Protein AF-A0A7H8IWJ9-F1 (afdb_monomer)

pLDDT: mean 85.93, std 8.84, range [56.56, 95.31]

Secondary structure (DSSP, 8-state):
-HHHHHHHHHHHHHHHTT-TTSHHHHHHHHHHHHHHHHHHHHHHHHHHHHHHHHHHHHHHH--S-HHHHHHHHHHHHHHHHHHHHHHHHHHHHHHHHHHHHHHHHHT-

Solvent-accessible surface area (backbone atoms only — not comparable to full-atom values): 5653 Å² total; per-residue (Å²): 98,53,87,75,49,35,68,65,47,40,52,48,40,58,55,32,43,73,42,51,93,38,75,65,7,43,41,35,42,49,42,51,52,42,47,53,51,34,55,51,35,48,55,50,29,53,51,34,48,49,52,28,50,50,50,50,49,47,60,74,71,51,91,65,77,72,68,68,50,52,55,54,38,53,51,28,47,52,52,26,51,54,34,47,53,52,33,53,54,39,48,54,53,36,53,53,42,49,50,54,44,53,54,55,62,74,77,108

Radius of gyration: 20.14 Å; Cα contacts (8 Å, |Δi|>4): 73; chains: 1; bounding box: 44×18×58 Å

Mean predicted aligned error: 6.62 Å

Foldseek 3Di:
DCVVLPPVRVVVLVVLCVVCVDPLVVLSVVLVVLVVVLVVLVVVLVVLVVQLVVLVVCLVPDPDDNPVSVVSNVVSVVSNVVSVVVSVVSVVVSVVSVVVSVVVVVVD

Sequence (108 aa):
MRTTLGDDGYIALRRHRQATHTALGTLAQLLCDTARETDRLHTTLRRHATNARDHLNDALTDQGPPHADATAILYSSRATELHAARYAQQMHQLDLVLDAYRTALLAV

Nearest PDB structures (foldseek):
  8q72-assembly1_B  TM=8.462E-01  e=8.666E-01  Escherichia coli
  2efk-assembly1_A-2  TM=8.062E-01  e=1.556E+00  Homo sapiens
  3g67-assembly1_B  TM=5.884E-01  e=1.231E+00  Thermotoga maritima
  3ja6-assembly1_I  TM=5.032E-01  e=3.969E+00  Escherichia coli

Structure (mmCIF, N/CA/C/O backbone):
data_AF-A0A7H8IWJ9-F1
#
_entry.id   AF-A0A7H8IWJ9-F1
#
loop_
_atom_site.group_PDB
_atom_site.id
_atom_site.type_symbol
_atom_site.label_atom_id
_atom_site.label_alt_id
_atom_site.label_comp_id
_atom_site.label_asym_id
_atom_site.label_entity_id
_atom_site.label_seq_id
_atom_site.pdbx_PDB_ins_code
_atom_site.Cartn_x
_atom_site.Cartn_y
_atom_site.Cartn_z
_atom_site.occupancy
_atom_site.B_iso_or_equiv
_atom_site.auth_seq_id
_atom_site.auth_comp_id
_atom_site.auth_asym_id
_atom_site.auth_atom_id
_atom_site.pdbx_PDB_model_num
ATOM 1 N N . MET A 1 1 ? -6.051 5.542 3.982 1.00 78.50 1 MET A N 1
ATOM 2 C CA . MET A 1 1 ? -6.507 5.427 5.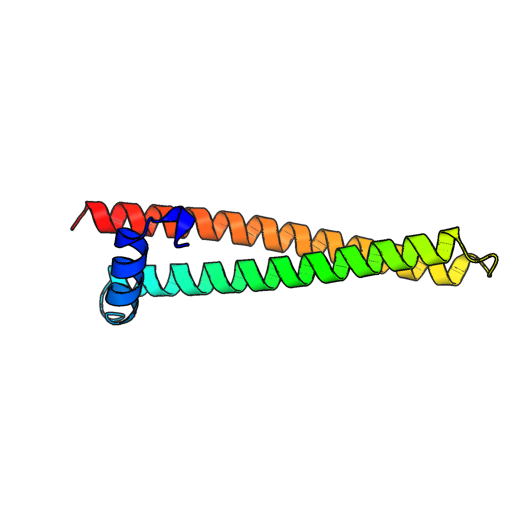388 1.00 78.50 1 MET A CA 1
ATOM 3 C C . MET A 1 1 ? -7.809 6.153 5.661 1.00 78.50 1 MET A C 1
ATOM 5 O O . MET A 1 1 ? -8.773 5.459 5.928 1.00 78.50 1 MET A O 1
ATOM 9 N N . ARG A 1 2 ? -7.899 7.487 5.554 1.00 81.38 2 ARG A N 1
ATOM 10 C CA . ARG A 1 2 ? -9.181 8.203 5.746 1.00 81.38 2 ARG A CA 1
ATOM 11 C C . ARG A 1 2 ? -10.278 7.745 4.772 1.00 81.38 2 ARG A C 1
ATOM 13 O O . ARG A 1 2 ? -11.373 7.421 5.195 1.00 81.38 2 ARG A O 1
ATOM 20 N N . THR A 1 3 ? -9.949 7.610 3.488 1.00 80.81 3 THR A N 1
ATOM 21 C CA . THR A 1 3 ? -10.850 7.047 2.462 1.00 80.81 3 THR A CA 1
ATOM 22 C C . THR A 1 3 ? -11.241 5.596 2.738 1.00 80.81 3 THR A C 1
ATOM 24 O O . THR A 1 3 ? -12.356 5.186 2.450 1.00 80.81 3 THR A O 1
ATOM 27 N N . THR A 1 4 ? -10.321 4.817 3.302 1.00 81.44 4 THR A N 1
ATOM 28 C CA . THR A 1 4 ? -10.484 3.380 3.531 1.00 81.44 4 THR A CA 1
ATOM 29 C C . THR A 1 4 ? -11.283 3.077 4.803 1.00 81.44 4 THR A C 1
ATOM 31 O O . THR A 1 4 ? -12.063 2.136 4.827 1.00 81.44 4 THR A O 1
ATOM 34 N N . LEU A 1 5 ? -11.089 3.845 5.874 1.00 80.56 5 LEU A N 1
ATOM 35 C CA . LEU A 1 5 ? -11.731 3.643 7.180 1.00 80.56 5 LEU A CA 1
ATOM 36 C C . LEU A 1 5 ? -12.948 4.551 7.409 1.00 80.56 5 LEU A C 1
ATOM 38 O O . LEU A 1 5 ? -13.661 4.361 8.389 1.00 80.56 5 LEU A O 1
ATOM 42 N N . GLY A 1 6 ? -13.168 5.542 6.543 1.00 87.44 6 GLY A N 1
ATOM 43 C CA . GLY A 1 6 ? -14.077 6.649 6.825 1.00 87.44 6 GLY A CA 1
ATOM 44 C C . GLY A 1 6 ? -13.511 7.607 7.880 1.00 87.44 6 GLY A C 1
ATOM 45 O O . GLY A 1 6 ? -12.469 7.358 8.495 1.00 87.44 6 GLY A O 1
ATOM 46 N N . ASP A 1 7 ? -14.201 8.726 8.087 1.00 87.19 7 ASP A N 1
ATOM 47 C CA . ASP A 1 7 ? -13.761 9.774 9.016 1.00 87.19 7 ASP A CA 1
ATOM 48 C C . ASP A 1 7 ? -13.769 9.295 10.470 1.00 87.19 7 ASP A C 1
ATOM 50 O O . ASP A 1 7 ? -12.778 9.477 11.182 1.00 87.19 7 ASP A O 1
ATOM 54 N N . ASP A 1 8 ? -14.827 8.597 10.882 1.00 85.94 8 ASP A N 1
ATOM 55 C CA . ASP A 1 8 ? -14.963 8.076 12.244 1.00 85.94 8 ASP A CA 1
ATOM 56 C C . ASP A 1 8 ? -13.928 6.990 12.545 1.00 85.94 8 ASP A C 1
ATOM 58 O O . ASP A 1 8 ? -13.245 7.045 13.571 1.00 85.94 8 ASP A O 1
ATOM 62 N N . GLY A 1 9 ? -13.726 6.051 11.614 1.00 83.94 9 GLY A N 1
ATOM 63 C CA . GLY A 1 9 ? -12.698 5.018 11.737 1.00 83.94 9 GLY A CA 1
ATOM 64 C C . GLY A 1 9 ? -11.284 5.604 11.762 1.00 83.94 9 GLY A C 1
ATOM 65 O O . GLY A 1 9 ? -10.421 5.125 12.496 1.00 83.94 9 GLY A O 1
ATOM 66 N N . TYR A 1 10 ? -11.039 6.692 11.028 1.00 86.38 10 TYR A N 1
ATOM 67 C CA . TYR A 1 10 ? -9.761 7.402 11.068 1.00 86.38 10 TYR A CA 1
ATOM 68 C C . TYR A 1 10 ? -9.534 8.150 12.394 1.00 86.38 10 TYR A C 1
ATOM 70 O O . TYR A 1 10 ? -8.414 8.170 12.915 1.00 86.38 10 TYR A O 1
ATOM 78 N N . ILE A 1 11 ? -10.581 8.741 12.975 1.00 88.81 11 ILE A N 1
ATOM 79 C CA . ILE A 1 11 ? -10.519 9.366 14.304 1.00 88.81 11 ILE A CA 1
ATOM 80 C C . ILE A 1 11 ? -10.275 8.304 15.382 1.00 88.81 11 ILE A C 1
ATOM 82 O O . ILE A 1 11 ? -9.398 8.491 16.231 1.00 88.81 11 ILE A O 1
ATOM 86 N N . ALA A 1 12 ? -10.997 7.182 15.328 1.00 87.38 12 ALA A N 1
ATOM 87 C CA . ALA A 1 12 ? -10.807 6.049 16.228 1.00 87.38 12 ALA A CA 1
ATOM 88 C C . ALA A 1 12 ? -9.374 5.512 16.135 1.00 87.38 12 ALA A C 1
ATOM 90 O O . ALA A 1 12 ? -8.695 5.404 17.156 1.00 87.38 12 ALA A O 1
ATOM 91 N N . LEU A 1 13 ? -8.856 5.303 14.920 1.00 90.50 13 LEU A N 1
ATOM 92 C CA . LEU A 1 13 ? -7.474 4.879 14.688 1.00 90.50 13 LEU A CA 1
ATOM 93 C C . LEU A 1 13 ? -6.464 5.781 15.403 1.00 90.50 13 LEU A C 1
ATOM 95 O O . LEU A 1 13 ? -5.567 5.287 16.089 1.00 90.50 13 LEU A O 1
ATOM 99 N N . ARG A 1 14 ? -6.624 7.107 15.301 1.00 89.69 14 ARG A N 1
ATOM 100 C CA . ARG A 1 14 ? -5.741 8.061 15.992 1.00 89.69 14 ARG A CA 1
ATOM 101 C C . ARG A 1 14 ? -5.809 7.931 17.512 1.00 89.69 14 ARG A C 1
ATOM 103 O O . ARG A 1 14 ? -4.767 8.043 18.153 1.00 89.69 14 ARG A O 1
ATOM 110 N N . ARG A 1 15 ? -6.998 7.702 18.076 1.00 89.50 15 ARG A N 1
ATOM 111 C CA . ARG A 1 15 ? -7.189 7.508 19.523 1.00 89.50 15 ARG A CA 1
ATOM 112 C C . ARG A 1 15 ? -6.567 6.194 19.991 1.00 89.50 15 ARG A C 1
ATOM 114 O O . ARG A 1 15 ? -5.782 6.193 20.932 1.00 89.50 15 ARG A O 1
ATOM 121 N N . HIS A 1 16 ? -6.832 5.091 19.297 1.00 91.19 16 HIS A N 1
ATOM 122 C CA . HIS A 1 16 ? -6.286 3.780 19.651 1.00 91.19 16 HIS A CA 1
ATOM 123 C C . HIS A 1 16 ? -4.762 3.740 19.558 1.00 91.19 16 HIS A C 1
ATOM 125 O O . HIS A 1 16 ? -4.116 3.136 20.410 1.00 91.19 16 HIS A O 1
ATOM 131 N N . ARG A 1 17 ? -4.167 4.476 18.613 1.00 88.19 17 ARG A N 1
ATOM 132 C CA . ARG A 1 17 ? -2.708 4.612 18.522 1.00 88.19 17 ARG A CA 1
ATOM 133 C C . ARG A 1 17 ? -2.069 5.262 19.754 1.00 88.19 17 ARG A C 1
ATOM 135 O O . ARG A 1 17 ? -0.885 5.068 19.990 1.00 88.19 17 ARG A O 1
ATOM 142 N N . GLN A 1 18 ? -2.815 6.043 20.533 1.00 88.69 18 GLN A N 1
ATOM 143 C CA . GLN A 1 18 ? -2.321 6.601 21.798 1.00 88.69 18 GLN A CA 1
ATOM 144 C C . GLN A 1 18 ? -2.388 5.574 22.942 1.00 88.69 18 GLN A C 1
ATOM 146 O O . GLN A 1 18 ? -1.650 5.690 23.915 1.00 88.69 18 GLN A O 1
ATOM 151 N N . ALA A 1 19 ? -3.222 4.540 22.808 1.00 87.12 19 ALA A N 1
ATOM 152 C CA . ALA A 1 19 ? -3.420 3.474 23.786 1.00 87.12 19 ALA A CA 1
ATOM 153 C C . ALA A 1 19 ? -2.642 2.195 23.412 1.00 87.12 19 ALA A C 1
ATOM 155 O O . ALA A 1 19 ? -3.208 1.100 23.371 1.00 87.12 19 ALA A O 1
ATOM 156 N N . THR A 1 20 ? -1.337 2.322 23.141 1.00 78.19 20 THR A N 1
ATOM 157 C CA . THR A 1 20 ? -0.459 1.223 22.672 1.00 78.19 20 THR A CA 1
ATOM 158 C C . THR A 1 20 ? -0.360 0.029 23.622 1.00 78.19 20 THR A C 1
ATOM 160 O O . THR A 1 20 ? -0.015 -1.062 23.188 1.00 78.19 20 THR A O 1
ATOM 163 N N . HIS A 1 21 ? -0.707 0.204 24.897 1.00 86.88 21 HIS A N 1
ATOM 164 C CA . HIS A 1 21 ? -0.771 -0.872 25.890 1.00 86.88 21 HIS A CA 1
ATOM 165 C C . HIS A 1 21 ? -1.943 -1.847 25.668 1.00 86.88 21 HIS A C 1
ATO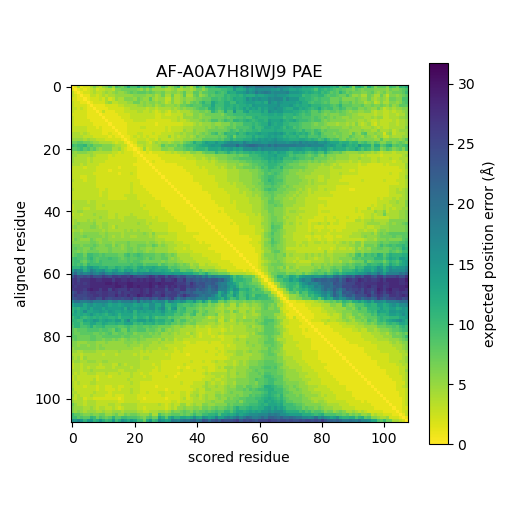M 167 O O . HIS A 1 21 ? -2.021 -2.872 26.337 1.00 86.88 21 HIS A O 1
ATOM 173 N N . THR A 1 22 ? -2.863 -1.542 24.748 1.00 89.12 22 THR A N 1
ATOM 174 C CA . THR A 1 22 ? -3.973 -2.430 24.382 1.00 89.12 22 THR A CA 1
ATOM 175 C C . THR A 1 22 ? -3.667 -3.204 23.099 1.00 89.12 22 THR A C 1
ATOM 177 O O . THR A 1 22 ? -2.926 -2.731 22.233 1.00 89.12 22 THR A O 1
ATOM 180 N N . ALA A 1 23 ? -4.286 -4.377 22.931 1.00 88.62 23 ALA A N 1
ATOM 181 C CA . ALA A 1 23 ? -4.187 -5.143 21.685 1.00 88.62 23 ALA A CA 1
ATOM 182 C C . ALA A 1 23 ? -4.667 -4.314 20.478 1.00 88.62 23 ALA A C 1
ATOM 184 O O . ALA A 1 23 ? -4.017 -4.281 19.435 1.00 88.62 23 ALA A O 1
ATOM 185 N N . LEU A 1 24 ? -5.756 -3.558 20.654 1.00 90.31 24 LEU A N 1
ATOM 186 C CA . LEU A 1 24 ? -6.317 -2.691 19.619 1.00 90.31 24 LEU A CA 1
ATOM 187 C C . LEU A 1 24 ? -5.395 -1.501 19.301 1.00 90.31 24 LEU A C 1
ATOM 189 O O . LEU A 1 24 ? -5.253 -1.119 18.142 1.00 90.31 24 LEU A O 1
ATOM 193 N N . GLY A 1 25 ? -4.700 -0.956 20.302 1.00 91.19 25 GLY A N 1
ATOM 194 C CA . GLY A 1 25 ? -3.673 0.064 20.097 1.00 91.19 25 GLY A CA 1
ATOM 195 C C . GLY A 1 25 ? -2.415 -0.463 19.406 1.00 91.19 25 GLY A C 1
ATOM 196 O O . GLY A 1 25 ? -1.855 0.226 18.554 1.00 91.19 25 GLY A O 1
ATOM 197 N N . THR A 1 26 ? -2.014 -1.703 19.695 1.00 92.25 26 THR A N 1
ATOM 198 C CA . THR A 1 26 ? -0.921 -2.385 18.981 1.00 92.25 26 THR A CA 1
ATOM 199 C C . THR A 1 26 ? -1.283 -2.606 17.509 1.00 92.25 26 THR A C 1
ATOM 201 O O . THR A 1 26 ? -0.489 -2.280 16.628 1.00 92.25 26 THR A O 1
ATOM 204 N N . LEU A 1 27 ? -2.507 -3.065 17.223 1.00 92.38 27 LEU A N 1
ATOM 205 C CA . LEU A 1 27 ? -3.014 -3.208 15.852 1.00 92.38 27 LEU A CA 1
ATOM 206 C C . LEU A 1 27 ? -3.120 -1.857 15.128 1.00 92.38 27 LEU A C 1
ATOM 208 O O . LEU A 1 27 ? -2.730 -1.753 13.968 1.00 92.38 27 LEU A O 1
ATOM 212 N N . ALA A 1 28 ? -3.584 -0.806 15.809 1.00 92.88 28 ALA A N 1
ATOM 213 C CA . ALA A 1 28 ? -3.638 0.550 15.260 1.00 92.88 28 ALA A CA 1
ATOM 214 C C . ALA A 1 28 ? -2.246 1.081 14.877 1.00 92.88 28 ALA A C 1
ATOM 216 O O . ALA A 1 28 ? -2.083 1.731 13.838 1.00 92.88 28 ALA A O 1
ATOM 217 N N . GLN A 1 29 ? -1.239 0.811 15.712 1.00 93.31 29 GLN A N 1
ATOM 218 C CA . GLN A 1 29 ? 0.146 1.180 15.441 1.00 93.31 29 GLN A CA 1
ATOM 219 C C . GLN A 1 29 ? 0.705 0.392 14.252 1.00 93.31 29 GLN A C 1
ATOM 221 O O . GLN A 1 29 ? 1.223 1.006 13.319 1.00 93.31 29 GLN A O 1
ATOM 226 N N . LEU A 1 30 ? 0.513 -0.932 14.233 1.00 93.94 30 LEU A N 1
ATOM 227 C CA . LEU A 1 30 ? 0.929 -1.789 13.123 1.00 93.94 30 LEU A CA 1
ATOM 228 C C . LEU A 1 30 ? 0.287 -1.347 11.801 1.00 93.94 30 LEU A C 1
ATOM 230 O O . LEU A 1 30 ? 0.982 -1.218 10.800 1.00 93.94 30 LEU A O 1
ATOM 234 N N . LEU A 1 31 ? -1.011 -1.026 11.800 1.00 93.12 31 LEU A N 1
ATOM 235 C CA . LEU A 1 31 ? -1.708 -0.526 10.613 1.00 93.12 31 LEU A CA 1
ATOM 236 C C . LEU A 1 31 ? -1.071 0.764 10.080 1.00 93.12 31 LEU A C 1
ATOM 238 O O . LEU A 1 31 ? -0.881 0.917 8.874 1.00 93.12 31 LEU A O 1
ATOM 242 N N . CYS A 1 32 ? -0.722 1.694 10.974 1.00 92.75 32 CYS A N 1
ATOM 243 C CA . CYS A 1 32 ? -0.070 2.943 10.587 1.00 92.75 32 CYS A CA 1
ATOM 244 C C . CYS A 1 32 ? 1.331 2.713 10.011 1.00 92.75 32 CYS A C 1
ATOM 246 O O . CYS A 1 32 ? 1.699 3.371 9.039 1.00 92.75 32 CYS A O 1
ATOM 248 N N . ASP A 1 33 ? 2.114 1.817 10.604 1.00 94.00 33 ASP A N 1
ATOM 249 C CA . ASP A 1 33 ? 3.485 1.563 10.163 1.00 94.00 33 ASP A CA 1
ATOM 250 C C . ASP A 1 33 ? 3.513 0.800 8.837 1.00 94.00 33 ASP A C 1
ATOM 252 O O . ASP A 1 33 ? 4.229 1.199 7.918 1.00 94.00 33 ASP A O 1
ATOM 256 N N . THR A 1 34 ? 2.640 -0.196 8.671 1.00 91.50 34 THR A N 1
ATOM 257 C CA . THR A 1 34 ? 2.469 -0.908 7.399 1.00 91.50 34 THR A CA 1
ATOM 258 C C . THR A 1 34 ? 2.002 0.040 6.291 1.00 91.50 34 THR A C 1
ATOM 260 O O . THR A 1 34 ? 2.502 -0.046 5.168 1.00 91.50 34 THR A O 1
ATOM 263 N N . ALA A 1 35 ? 1.105 0.990 6.592 1.00 91.31 35 ALA A N 1
ATOM 264 C CA . ALA A 1 35 ? 0.669 2.007 5.632 1.00 91.31 35 ALA A CA 1
ATOM 265 C C . ALA A 1 35 ? 1.811 2.943 5.216 1.00 91.31 35 ALA A C 1
ATOM 267 O O . ALA A 1 35 ? 2.003 3.200 4.031 1.00 91.31 35 ALA A O 1
ATOM 268 N N . ARG A 1 36 ? 2.608 3.420 6.179 1.00 93.38 36 ARG A N 1
ATOM 269 C CA . ARG A 1 36 ? 3.766 4.284 5.895 1.00 93.38 36 ARG A CA 1
ATOM 270 C C . ARG A 1 36 ? 4.807 3.583 5.037 1.00 93.38 36 ARG A C 1
ATOM 272 O O . ARG A 1 36 ? 5.347 4.195 4.118 1.00 93.38 36 ARG A O 1
ATOM 279 N N . GLU A 1 37 ? 5.093 2.318 5.327 1.00 93.69 37 GLU A N 1
ATOM 280 C CA . GLU A 1 37 ? 6.045 1.549 4.528 1.00 93.69 37 GLU A CA 1
ATOM 281 C C . GLU A 1 37 ? 5.509 1.305 3.113 1.00 93.69 37 GLU A C 1
ATOM 283 O O . GLU A 1 37 ? 6.246 1.435 2.137 1.00 93.69 37 GLU A O 1
ATOM 288 N N . THR A 1 38 ? 4.202 1.072 2.977 1.00 91.69 38 THR A N 1
ATOM 289 C CA . THR A 1 38 ? 3.530 0.992 1.673 1.00 91.69 38 THR A CA 1
ATOM 290 C C . THR A 1 38 ? 3.714 2.280 0.864 1.00 91.69 38 THR A C 1
ATOM 292 O O . THR A 1 38 ? 4.133 2.222 -0.294 1.00 91.69 38 THR A O 1
ATOM 295 N N . ASP A 1 39 ? 3.480 3.448 1.470 1.00 92.56 39 ASP A N 1
ATOM 296 C CA . ASP A 1 39 ? 3.658 4.755 0.818 1.00 92.56 39 ASP A CA 1
ATOM 297 C C . ASP A 1 39 ? 5.124 5.005 0.415 1.00 92.56 39 ASP A C 1
ATOM 299 O O . ASP A 1 39 ? 5.420 5.518 -0.676 1.00 92.56 39 ASP A O 1
ATOM 303 N N . ARG A 1 40 ? 6.072 4.598 1.270 1.00 92.69 40 ARG A N 1
ATOM 304 C CA . ARG A 1 40 ? 7.512 4.680 0.991 1.00 92.69 40 ARG A CA 1
ATOM 305 C C . ARG A 1 40 ? 7.908 3.797 -0.192 1.00 92.69 40 ARG A C 1
ATOM 307 O O . ARG A 1 40 ? 8.651 4.247 -1.076 1.00 92.69 40 ARG A O 1
ATOM 314 N N . LEU A 1 41 ? 7.426 2.556 -0.225 1.00 92.75 41 LEU A N 1
ATOM 315 C CA . LEU A 1 41 ? 7.687 1.611 -1.310 1.00 92.75 41 LEU A CA 1
ATOM 316 C C . LEU A 1 41 ? 7.057 2.086 -2.619 1.00 92.75 41 LEU A C 1
ATOM 318 O O . LEU A 1 41 ? 7.730 2.050 -3.647 1.00 92.75 41 LEU A O 1
ATOM 322 N N . HIS A 1 42 ? 5.835 2.622 -2.580 1.00 92.00 42 HIS A N 1
ATOM 323 C CA . HIS A 1 42 ? 5.184 3.217 -3.745 1.00 92.00 42 HIS A CA 1
ATOM 324 C C . HIS A 1 42 ? 6.006 4.374 -4.329 1.00 92.00 42 HIS A C 1
ATOM 326 O O . HIS A 1 42 ? 6.271 4.419 -5.531 1.00 92.00 42 HIS A O 1
ATOM 332 N N . THR A 1 43 ? 6.471 5.290 -3.475 1.00 93.75 43 THR A N 1
ATOM 333 C CA . THR A 1 43 ? 7.315 6.423 -3.889 1.00 93.75 43 THR A CA 1
ATOM 334 C C . THR A 1 43 ? 8.624 5.943 -4.518 1.00 93.75 43 THR A C 1
ATOM 336 O O . THR A 1 43 ? 9.062 6.458 -5.548 1.00 93.75 43 THR A O 1
ATOM 339 N N . THR A 1 44 ? 9.235 4.919 -3.920 1.00 91.25 44 THR A N 1
ATOM 340 C CA . THR A 1 44 ? 10.470 4.305 -4.419 1.00 91.25 44 THR A CA 1
ATOM 341 C C . THR A 1 44 ? 10.250 3.657 -5.784 1.00 91.25 44 THR A C 1
ATOM 343 O O . THR A 1 44 ? 11.001 3.939 -6.715 1.00 91.25 44 THR A O 1
ATOM 346 N N . LEU A 1 45 ? 9.190 2.859 -5.931 1.00 90.75 45 LEU A N 1
ATOM 347 C CA . LEU A 1 45 ? 8.809 2.234 -7.194 1.00 90.75 45 LEU A CA 1
ATOM 348 C C . LEU A 1 45 ? 8.583 3.279 -8.289 1.00 90.75 45 LEU A C 1
ATOM 350 O O . LEU A 1 45 ? 9.138 3.146 -9.376 1.00 90.75 45 LEU A O 1
ATOM 354 N N . ARG A 1 46 ? 7.839 4.353 -7.990 1.00 92.06 46 ARG A N 1
ATOM 355 C CA . ARG A 1 46 ? 7.615 5.452 -8.940 1.00 92.06 46 ARG A CA 1
ATOM 356 C C . ARG A 1 46 ? 8.921 6.076 -9.408 1.00 92.06 46 ARG A C 1
ATOM 358 O O . ARG A 1 46 ? 9.081 6.292 -10.601 1.00 92.06 46 ARG A O 1
ATOM 365 N N . ARG A 1 47 ? 9.864 6.327 -8.497 1.00 90.62 47 ARG A N 1
ATOM 366 C CA . ARG A 1 47 ? 11.182 6.865 -8.858 1.00 90.62 47 ARG A CA 1
ATOM 367 C C . ARG A 1 47 ? 11.947 5.919 -9.787 1.00 90.62 47 ARG A C 1
ATOM 369 O O . ARG A 1 47 ? 12.489 6.374 -10.784 1.00 90.62 47 ARG A O 1
ATOM 376 N N . HIS A 1 48 ? 11.982 4.621 -9.485 1.00 87.75 48 HIS A N 1
ATOM 377 C CA . HIS A 1 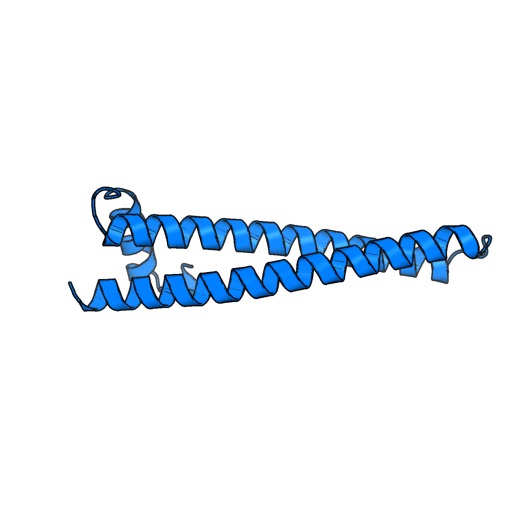48 ? 12.671 3.648 -10.340 1.00 87.75 48 HIS A CA 1
ATOM 378 C C . HIS A 1 48 ? 12.021 3.520 -11.720 1.00 87.75 48 HIS A C 1
ATOM 380 O O . HIS A 1 48 ? 12.739 3.516 -12.715 1.00 87.75 48 HIS A O 1
ATOM 386 N N . ALA A 1 49 ? 10.688 3.519 -11.786 1.00 87.19 49 ALA A N 1
ATOM 387 C CA . ALA A 1 49 ? 9.956 3.502 -13.047 1.00 87.19 49 ALA A CA 1
ATOM 388 C C . ALA A 1 49 ? 10.214 4.766 -13.886 1.00 87.19 49 ALA A C 1
ATOM 390 O O . ALA A 1 49 ? 10.425 4.660 -15.092 1.00 87.19 49 ALA A O 1
ATOM 391 N N . THR A 1 50 ? 10.254 5.950 -13.259 1.00 89.88 50 THR A N 1
ATOM 392 C CA . THR A 1 50 ? 10.623 7.201 -13.940 1.00 89.88 50 THR A CA 1
ATOM 393 C C . THR A 1 50 ? 12.040 7.121 -14.496 1.00 89.88 50 THR A C 1
ATOM 395 O O . THR A 1 50 ? 12.223 7.335 -15.686 1.00 89.88 50 THR A O 1
ATOM 398 N N . ASN A 1 51 ? 13.022 6.717 -13.686 1.00 85.88 51 ASN A N 1
ATOM 399 C CA . ASN A 1 51 ? 14.409 6.603 -14.143 1.00 85.88 51 ASN A CA 1
ATOM 400 C C . ASN A 1 51 ? 14.562 5.586 -15.286 1.00 85.88 51 ASN A C 1
ATOM 402 O O . ASN A 1 51 ? 15.309 5.825 -16.226 1.00 85.88 51 ASN A O 1
ATOM 406 N N . ALA A 1 52 ? 13.856 4.451 -15.223 1.00 84.56 52 ALA A N 1
ATOM 407 C CA . ALA A 1 52 ? 13.873 3.455 -16.292 1.00 84.56 52 ALA A CA 1
ATOM 408 C C . ALA A 1 52 ? 13.293 4.013 -17.598 1.00 84.56 52 ALA A C 1
ATOM 410 O O . ALA A 1 52 ? 13.871 3.809 -18.662 1.00 84.56 52 ALA A O 1
ATOM 411 N N . ARG A 1 53 ? 12.180 4.750 -17.510 1.00 86.19 53 ARG A N 1
ATOM 412 C CA . ARG A 1 53 ? 11.573 5.433 -18.656 1.00 86.19 53 ARG A CA 1
ATOM 413 C C . ARG A 1 53 ? 12.505 6.492 -19.240 1.00 86.19 53 ARG A C 1
ATOM 415 O O . ARG A 1 53 ? 12.608 6.573 -20.455 1.00 86.19 53 ARG A O 1
ATOM 422 N N . ASP A 1 54 ? 13.160 7.281 -18.397 1.00 86.12 54 ASP A N 1
ATOM 423 C CA . ASP A 1 54 ? 14.043 8.354 -18.849 1.00 86.12 54 ASP A CA 1
ATOM 424 C C . ASP A 1 54 ? 15.287 7.762 -19.544 1.00 86.12 54 ASP A C 1
ATOM 426 O O . ASP A 1 54 ? 15.577 8.147 -20.669 1.00 86.12 54 ASP A O 1
ATOM 430 N N . HIS A 1 55 ? 15.907 6.708 -18.988 1.00 82.25 55 HIS A N 1
ATOM 431 C CA . HIS A 1 55 ? 16.994 5.977 -19.666 1.00 82.25 55 HIS A CA 1
ATOM 432 C C . HIS A 1 55 ? 16.558 5.351 -21.002 1.00 82.25 55 HIS A C 1
ATOM 434 O O . HIS A 1 55 ? 17.321 5.347 -21.962 1.00 82.25 55 HIS A O 1
ATOM 440 N N . LEU A 1 56 ? 15.340 4.801 -21.077 1.00 82.69 56 LEU A N 1
ATOM 441 C CA . LEU A 1 56 ? 14.791 4.291 -22.336 1.00 82.69 56 LEU A CA 1
ATOM 442 C C . LEU A 1 56 ? 14.591 5.417 -23.352 1.00 82.69 56 LEU A C 1
ATOM 444 O O . LEU A 1 56 ? 14.869 5.230 -24.531 1.00 82.69 56 LEU A O 1
ATOM 448 N N . ASN A 1 57 ? 14.102 6.572 -22.908 1.00 85.25 57 ASN A N 1
ATOM 449 C CA . ASN A 1 57 ? 13.885 7.720 -23.774 1.00 85.25 57 ASN A CA 1
ATOM 450 C C . ASN A 1 57 ? 15.211 8.277 -24.308 1.00 85.25 57 ASN A C 1
ATOM 452 O O . ASN A 1 57 ? 15.302 8.562 -25.500 1.00 85.25 57 ASN A O 1
ATOM 456 N N . ASP A 1 58 ? 16.233 8.370 -23.460 1.00 81.81 58 ASP A N 1
ATOM 457 C CA . ASP A 1 58 ? 17.576 8.803 -23.850 1.00 81.81 58 ASP A CA 1
ATOM 458 C C . ASP A 1 58 ? 18.178 7.837 -24.880 1.00 81.81 58 ASP A C 1
ATOM 460 O O . ASP A 1 58 ? 18.552 8.269 -25.967 1.00 81.81 58 ASP A O 1
ATOM 464 N N . ALA A 1 59 ? 18.128 6.526 -24.626 1.00 75.69 59 ALA A N 1
ATOM 465 C CA . ALA A 1 59 ? 18.630 5.508 -25.554 1.00 75.69 59 ALA A CA 1
ATOM 466 C C . ALA A 1 59 ? 17.881 5.459 -26.902 1.00 75.69 59 ALA A C 1
ATOM 468 O O . ALA A 1 59 ? 18.430 5.017 -27.909 1.00 75.69 59 ALA A O 1
ATOM 469 N N . LEU A 1 60 ? 16.609 5.873 -26.932 1.00 78.56 60 LEU A N 1
ATOM 470 C CA . LEU A 1 60 ? 15.820 5.976 -28.165 1.00 78.56 60 LEU A CA 1
ATOM 471 C C . LEU A 1 60 ? 16.067 7.287 -28.926 1.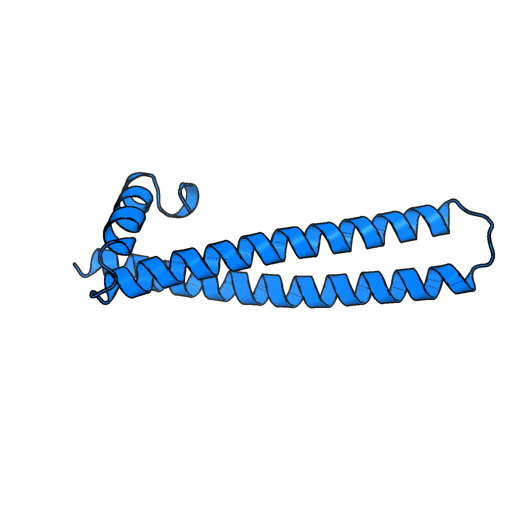00 78.56 60 LEU A C 1
ATOM 473 O O . LEU A 1 60 ? 15.761 7.355 -30.118 1.00 78.56 60 LEU A O 1
ATOM 477 N N . THR A 1 61 ? 16.577 8.321 -28.253 1.00 76.81 61 THR A N 1
ATOM 478 C CA . THR A 1 61 ? 16.760 9.668 -28.817 1.00 76.81 61 THR A CA 1
ATOM 479 C C . THR A 1 61 ? 18.218 9.945 -29.198 1.00 76.81 61 THR A C 1
ATOM 481 O O . THR A 1 61 ? 18.465 10.714 -30.128 1.00 76.81 61 THR A O 1
ATOM 484 N N . ASP A 1 62 ? 19.181 9.322 -28.517 1.00 68.62 62 ASP A N 1
ATOM 485 C CA . ASP A 1 62 ? 20.612 9.513 -28.747 1.00 68.62 62 ASP A CA 1
ATOM 486 C C . ASP A 1 62 ? 21.162 8.530 -29.804 1.00 68.62 62 ASP A C 1
ATOM 488 O O . ASP A 1 62 ? 20.833 7.346 -29.814 1.00 68.62 62 ASP A O 1
ATOM 492 N N . GLN A 1 63 ? 22.021 9.009 -30.716 1.00 63.81 63 GLN A N 1
ATOM 493 C CA . GLN A 1 63 ? 22.712 8.169 -31.720 1.00 63.81 63 GLN A CA 1
ATOM 494 C C . GLN A 1 63 ? 24.063 7.627 -31.208 1.00 63.81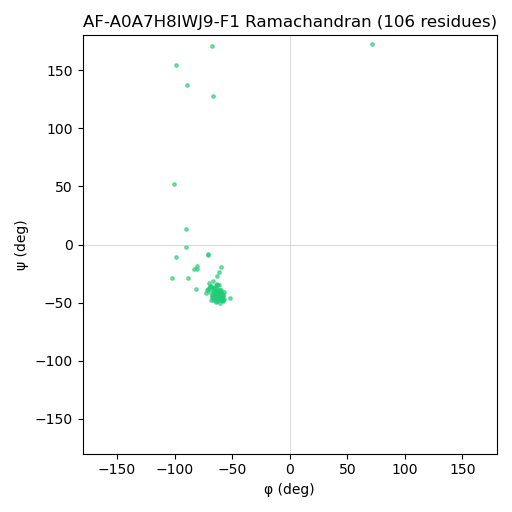 63 GLN A C 1
ATOM 496 O O . GLN A 1 63 ? 24.895 7.156 -31.991 1.00 63.81 63 GLN A O 1
ATOM 501 N N . GLY A 1 64 ? 24.303 7.733 -29.898 1.00 63.28 64 GLY A N 1
ATOM 502 C CA . GLY A 1 64 ? 25.508 7.275 -29.213 1.00 63.28 64 GLY A CA 1
ATOM 503 C C . GLY A 1 64 ? 25.681 5.745 -29.179 1.00 63.28 64 GLY A C 1
ATOM 504 O O . GLY A 1 64 ? 24.802 4.983 -29.583 1.00 63.28 64 GLY A O 1
ATOM 505 N N . PRO A 1 65 ? 26.850 5.247 -28.729 1.00 56.56 65 PRO A N 1
ATOM 506 C CA . PRO A 1 65 ? 27.190 3.831 -28.819 1.00 56.56 65 PRO A CA 1
ATOM 507 C C . PRO A 1 65 ? 26.292 2.946 -27.917 1.00 56.56 65 PRO A C 1
ATOM 509 O O . PRO A 1 65 ? 26.254 3.137 -26.702 1.00 56.56 65 PRO A O 1
ATOM 512 N N . PRO A 1 66 ? 25.661 1.887 -28.461 1.00 61.25 66 PRO A N 1
ATOM 513 C CA . PRO A 1 66 ? 24.494 1.211 -27.866 1.00 61.25 66 PRO A CA 1
ATOM 514 C C . PRO A 1 66 ? 24.746 0.376 -26.594 1.00 61.25 66 PRO A C 1
ATOM 516 O O . PRO A 1 66 ? 23.806 -0.135 -25.988 1.00 61.25 66 PRO A O 1
ATOM 519 N N . HIS A 1 67 ? 26.001 0.159 -26.191 1.00 56.91 67 HIS A N 1
ATOM 520 C CA . HIS A 1 67 ? 26.333 -0.824 -25.146 1.00 56.91 67 HIS A CA 1
ATOM 521 C C . HIS A 1 67 ? 26.290 -0.264 -23.714 1.00 56.91 67 HIS A C 1
ATOM 523 O O . HIS A 1 67 ? 26.003 -1.016 -22.779 1.00 56.91 67 HIS A O 1
ATOM 529 N N . ALA A 1 68 ? 26.552 1.034 -23.523 1.00 57.53 68 ALA A N 1
ATOM 530 C CA . ALA A 1 68 ? 26.482 1.660 -22.200 1.00 57.53 68 ALA A CA 1
ATOM 531 C C . ALA A 1 68 ? 25.023 1.792 -21.715 1.00 57.53 68 ALA A C 1
ATOM 533 O O . ALA A 1 68 ? 24.730 1.496 -20.554 1.00 57.53 68 ALA A O 1
ATOM 534 N N . ASP A 1 69 ? 24.100 2.108 -22.630 1.00 68.00 69 ASP A N 1
ATOM 535 C CA . ASP A 1 69 ? 22.675 2.282 -22.330 1.00 68.00 69 ASP A CA 1
ATOM 536 C C . ASP A 1 69 ? 21.949 0.973 -22.018 1.00 68.00 69 ASP A C 1
ATOM 538 O O . ASP A 1 69 ? 21.151 0.911 -21.080 1.00 68.00 69 ASP A O 1
ATOM 542 N N . ALA A 1 70 ? 22.264 -0.116 -22.726 1.00 71.19 70 ALA A N 1
ATOM 543 C CA . ALA A 1 70 ? 21.597 -1.402 -22.512 1.00 71.19 70 ALA A CA 1
ATOM 544 C C . ALA A 1 70 ? 21.765 -1.919 -21.070 1.00 71.19 70 ALA A C 1
ATOM 546 O O . ALA A 1 70 ? 20.818 -2.429 -20.468 1.00 71.19 70 ALA A O 1
ATOM 547 N N . THR A 1 71 ? 22.948 -1.740 -20.475 1.00 78.88 71 THR A N 1
ATOM 548 C CA . THR A 1 71 ? 23.211 -2.164 -19.089 1.00 78.88 71 THR A CA 1
ATOM 549 C C . THR A 1 71 ? 22.436 -1.307 -18.083 1.00 78.88 71 THR A C 1
ATOM 551 O O . THR A 1 71 ? 21.865 -1.839 -17.127 1.00 78.88 71 THR A O 1
ATOM 554 N N . ALA A 1 72 ? 22.366 0.008 -18.309 1.00 75.75 72 ALA A N 1
ATOM 555 C CA . ALA A 1 72 ? 21.624 0.934 -17.456 1.00 75.75 72 ALA A CA 1
ATOM 556 C C . ALA A 1 72 ? 20.106 0.677 -17.502 1.00 75.75 72 ALA A C 1
ATOM 558 O O . ALA A 1 72 ? 19.441 0.744 -16.464 1.00 75.75 72 ALA A O 1
ATOM 559 N N . ILE A 1 73 ? 19.570 0.329 -18.677 1.00 80.00 73 ILE A N 1
ATOM 560 C CA . ILE A 1 73 ? 18.164 -0.049 -18.885 1.00 80.00 73 ILE A CA 1
ATOM 561 C C . ILE A 1 73 ? 17.839 -1.386 -18.205 1.00 80.00 73 ILE A C 1
ATOM 563 O O . ILE A 1 73 ? 16.826 -1.507 -17.513 1.00 80.00 73 ILE A O 1
ATOM 567 N N . LEU A 1 74 ? 18.698 -2.399 -18.357 1.00 83.56 74 LEU A N 1
ATOM 568 C CA . LEU A 1 74 ? 18.492 -3.702 -17.715 1.00 83.56 74 LEU A CA 1
ATOM 569 C C . LEU A 1 74 ? 18.525 -3.587 -16.186 1.00 83.56 74 LEU A C 1
ATOM 571 O O . LEU A 1 74 ? 17.689 -4.174 -15.495 1.00 83.56 74 LEU A O 1
ATOM 575 N N . TYR A 1 75 ? 19.458 -2.798 -15.646 1.00 83.88 75 TYR A N 1
ATOM 576 C CA . TYR A 1 75 ? 19.553 -2.572 -14.206 1.00 83.88 75 TYR A CA 1
ATOM 577 C C . TYR A 1 75 ? 18.327 -1.829 -13.652 1.00 83.88 75 TYR A C 1
ATOM 579 O O . TYR A 1 75 ? 17.764 -2.242 -12.634 1.00 83.88 75 TYR A O 1
ATOM 587 N N . SER A 1 76 ? 17.879 -0.759 -14.319 1.00 81.31 76 SER A N 1
ATOM 588 C CA . SER A 1 76 ? 16.712 0.020 -13.883 1.00 81.31 76 SER A CA 1
ATOM 589 C C . SER A 1 76 ? 15.410 -0.787 -13.967 1.00 81.31 76 SER A C 1
ATOM 591 O O . SER A 1 76 ? 14.583 -0.711 -13.053 1.00 81.31 76 SER A O 1
ATOM 593 N N . SER A 1 77 ? 15.264 -1.630 -14.992 1.00 82.06 77 SER A N 1
ATOM 594 C CA . SER A 1 77 ? 14.123 -2.541 -15.154 1.00 82.06 77 SER A CA 1
ATOM 595 C C . SER A 1 77 ? 14.070 -3.573 -14.028 1.00 82.06 77 SER A C 1
ATOM 597 O O . SER A 1 77 ? 13.061 -3.680 -13.331 1.00 82.06 77 SER A O 1
ATOM 599 N N . ARG A 1 78 ? 15.194 -4.244 -13.740 1.00 86.75 78 ARG A N 1
ATOM 600 C CA . ARG A 1 78 ? 15.286 -5.218 -12.641 1.00 86.75 78 ARG A CA 1
ATOM 601 C C . ARG A 1 78 ? 15.022 -4.587 -11.272 1.00 86.75 78 ARG A C 1
ATOM 603 O O . ARG A 1 78 ? 14.369 -5.193 -10.422 1.00 86.75 78 ARG A O 1
ATOM 610 N N . ALA A 1 79 ? 15.526 -3.374 -11.037 1.00 85.62 79 ALA A N 1
ATOM 611 C CA . ALA A 1 79 ? 15.233 -2.637 -9.810 1.00 85.62 79 ALA A CA 1
ATOM 612 C C . ALA A 1 79 ? 13.729 -2.335 -9.690 1.00 85.62 79 ALA A C 1
ATOM 614 O O . ALA A 1 79 ? 13.146 -2.517 -8.621 1.00 85.62 79 ALA A O 1
ATOM 615 N N . THR A 1 80 ? 13.088 -1.931 -10.790 1.00 86.19 80 THR A N 1
ATOM 616 C CA . THR A 1 80 ? 11.644 -1.663 -10.841 1.00 86.19 80 THR A CA 1
ATOM 617 C C . THR A 1 80 ? 10.831 -2.916 -10.513 1.00 86.19 80 THR A C 1
ATOM 619 O O . THR A 1 80 ? 9.957 -2.853 -9.651 1.00 86.19 80 THR A O 1
ATOM 622 N N . GLU A 1 81 ? 11.160 -4.065 -11.107 1.00 88.81 81 GLU A N 1
ATOM 623 C CA . GLU A 1 81 ? 10.508 -5.352 -10.817 1.00 88.81 81 GLU A CA 1
ATOM 624 C C . GLU A 1 81 ? 10.632 -5.750 -9.341 1.00 88.81 81 GLU A C 1
ATOM 626 O O . GLU A 1 81 ? 9.638 -6.086 -8.693 1.00 88.81 81 GLU A O 1
ATOM 631 N N . LEU A 1 82 ? 11.840 -5.653 -8.773 1.00 91.25 82 LEU A N 1
ATOM 632 C CA . LEU A 1 82 ? 12.080 -5.955 -7.360 1.00 91.25 82 LEU A CA 1
ATOM 633 C C . LEU A 1 82 ? 11.234 -5.063 -6.442 1.00 91.25 82 LEU A C 1
ATOM 635 O O . LEU A 1 82 ? 10.643 -5.541 -5.470 1.00 91.25 82 LEU A O 1
ATOM 639 N N . HIS A 1 83 ? 11.178 -3.762 -6.731 1.00 89.12 83 HIS A N 1
ATOM 640 C CA . HIS A 1 83 ? 10.390 -2.819 -5.943 1.00 89.12 83 HIS A CA 1
ATOM 641 C C . HIS A 1 83 ? 8.883 -3.016 -6.131 1.00 89.12 83 HIS A C 1
ATOM 643 O O . HIS A 1 83 ? 8.142 -2.852 -5.163 1.00 89.12 83 HIS A O 1
ATOM 649 N N . ALA A 1 84 ? 8.433 -3.429 -7.317 1.00 89.88 84 ALA A N 1
ATOM 650 C CA . ALA A 1 84 ? 7.038 -3.761 -7.580 1.00 89.88 84 ALA A CA 1
ATOM 651 C C . ALA A 1 84 ? 6.596 -4.989 -6.776 1.00 89.88 84 ALA A C 1
ATOM 653 O O . ALA A 1 84 ? 5.559 -4.944 -6.118 1.00 89.88 84 ALA A O 1
ATOM 654 N N . ALA A 1 85 ? 7.415 -6.045 -6.745 1.00 93.44 85 ALA A N 1
ATOM 655 C CA . ALA A 1 85 ? 7.137 -7.241 -5.952 1.00 93.44 85 ALA A CA 1
ATOM 656 C C . ALA A 1 85 ? 7.052 -6.927 -4.448 1.00 93.44 85 ALA A C 1
ATOM 658 O O . ALA A 1 85 ? 6.104 -7.334 -3.777 1.00 93.44 85 ALA A O 1
ATOM 659 N N . ARG A 1 86 ? 8.001 -6.138 -3.922 1.00 91.88 86 ARG A N 1
ATOM 660 C CA . ARG A 1 86 ? 7.982 -5.693 -2.515 1.00 91.88 86 ARG A CA 1
ATOM 661 C C . ARG A 1 86 ? 6.758 -4.843 -2.198 1.00 91.88 86 ARG A C 1
ATOM 663 O O . ARG A 1 86 ? 6.138 -5.036 -1.158 1.00 91.88 86 ARG A O 1
ATOM 670 N N . TYR A 1 87 ? 6.401 -3.922 -3.090 1.00 91.44 87 TYR A N 1
ATOM 671 C CA . TYR A 1 87 ? 5.211 -3.095 -2.930 1.00 91.44 87 TYR A CA 1
ATOM 672 C C . TYR A 1 87 ? 3.932 -3.943 -2.908 1.00 91.44 87 TYR A C 1
ATOM 674 O O . TYR A 1 87 ? 3.106 -3.762 -2.019 1.00 91.44 87 TYR A O 1
ATOM 682 N N . ALA A 1 88 ? 3.795 -4.908 -3.821 1.00 93.62 88 ALA A N 1
ATOM 683 C CA . ALA A 1 88 ? 2.647 -5.813 -3.858 1.00 93.62 88 ALA A CA 1
ATOM 684 C C . ALA A 1 88 ? 2.534 -6.656 -2.577 1.00 93.62 88 ALA A C 1
ATOM 686 O O . ALA A 1 88 ? 1.450 -6.777 -2.006 1.00 93.62 88 ALA A O 1
ATOM 687 N N . GLN A 1 89 ? 3.656 -7.182 -2.079 1.00 94.50 89 GLN A N 1
ATOM 688 C CA . GLN A 1 89 ? 3.689 -7.909 -0.811 1.00 94.50 89 GLN A CA 1
ATOM 689 C C . GLN A 1 89 ? 3.272 -7.017 0.369 1.00 94.50 89 GLN A C 1
ATOM 691 O O . GLN A 1 89 ? 2.479 -7.442 1.209 1.00 94.50 89 GLN A O 1
ATOM 696 N N . GLN A 1 90 ? 3.769 -5.778 0.424 1.00 93.88 90 GLN A N 1
ATOM 697 C CA . GLN A 1 90 ? 3.424 -4.838 1.490 1.00 93.88 90 GLN A CA 1
ATOM 698 C C . GLN A 1 90 ? 1.945 -4.425 1.438 1.00 93.88 90 GLN A C 1
ATOM 700 O O . GLN A 1 90 ? 1.300 -4.341 2.479 1.00 93.88 90 GLN A O 1
ATOM 705 N N . MET A 1 91 ? 1.387 -4.223 0.239 1.00 92.56 91 MET A N 1
ATOM 706 C CA . MET A 1 91 ? -0.045 -3.968 0.043 1.00 92.56 91 MET A CA 1
ATOM 707 C C . MET A 1 91 ? -0.896 -5.120 0.583 1.00 92.56 91 MET A C 1
ATOM 709 O O . MET A 1 91 ? -1.852 -4.882 1.314 1.00 92.56 91 MET A O 1
ATOM 713 N N . HIS A 1 92 ? -0.506 -6.367 0.309 1.00 95.31 92 HIS A N 1
ATOM 714 C CA . HIS A 1 92 ? -1.208 -7.528 0.852 1.00 95.31 92 HIS A CA 1
ATOM 715 C C . HIS A 1 92 ? -1.166 -7.564 2.389 1.00 95.31 92 HIS A C 1
ATOM 717 O O . HIS A 1 92 ? -2.178 -7.817 3.040 1.00 95.31 92 HIS A O 1
ATOM 723 N N . GLN A 1 93 ? -0.015 -7.252 2.992 1.00 93.19 93 GLN A N 1
ATOM 724 C CA . GLN A 1 93 ? 0.097 -7.136 4.450 1.00 93.19 93 GLN A CA 1
ATOM 725 C C . GLN A 1 93 ? -0.763 -5.998 5.009 1.00 93.19 93 GLN A C 1
ATOM 727 O O . GLN A 1 93 ? -1.342 -6.140 6.086 1.00 93.19 93 GLN A O 1
ATOM 732 N N . LEU A 1 94 ? -0.867 -4.879 4.289 1.00 93.81 94 LEU A N 1
ATOM 733 C CA . LEU A 1 94 ? -1.712 -3.759 4.681 1.00 93.81 94 LEU A CA 1
ATOM 734 C C . LEU A 1 94 ? -3.186 -4.158 4.738 1.00 93.81 94 LEU A C 1
ATOM 736 O O . LEU A 1 94 ? -3.857 -3.826 5.715 1.00 93.81 94 LEU A O 1
ATOM 740 N N . ASP A 1 95 ? -3.660 -4.898 3.736 1.00 94.12 95 ASP A N 1
ATOM 741 C CA . ASP A 1 95 ? -5.036 -5.390 3.681 1.00 94.12 95 ASP A CA 1
ATOM 742 C C . ASP A 1 95 ? -5.341 -6.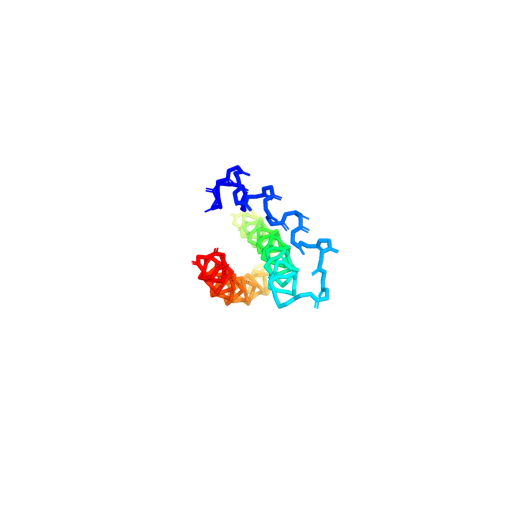336 4.851 1.00 94.12 95 ASP A C 1
ATOM 744 O O . ASP A 1 95 ? -6.359 -6.171 5.523 1.00 94.12 95 ASP A O 1
ATOM 748 N N . LEU A 1 96 ? -4.425 -7.260 5.169 1.00 95.25 96 LEU A N 1
ATOM 749 C CA . LEU A 1 96 ? -4.574 -8.180 6.304 1.00 95.25 96 LEU A CA 1
ATOM 750 C C . LEU A 1 96 ? -4.658 -7.444 7.648 1.00 95.25 96 LEU A C 1
ATOM 752 O O . LEU A 1 96 ? -5.516 -7.746 8.478 1.00 95.25 96 LEU A O 1
ATOM 756 N N . VAL A 1 97 ? -3.778 -6.465 7.880 1.00 93.69 97 VAL A N 1
ATOM 757 C CA . VAL A 1 97 ? -3.774 -5.702 9.139 1.00 93.69 97 VAL A CA 1
ATOM 758 C C . VAL A 1 97 ? -5.004 -4.798 9.233 1.00 93.69 97 VAL A C 1
ATOM 760 O O . VAL A 1 97 ? -5.566 -4.634 10.316 1.00 93.69 97 VAL A O 1
ATOM 763 N N . LEU A 1 98 ? -5.448 -4.228 8.111 1.00 93.00 98 LEU A N 1
ATOM 764 C CA . LEU A 1 98 ? -6.668 -3.430 8.049 1.00 93.00 98 LEU A CA 1
ATOM 765 C C . LEU A 1 98 ? -7.904 -4.268 8.398 1.00 93.00 98 LEU A C 1
ATOM 767 O O . LEU A 1 98 ? -8.759 -3.801 9.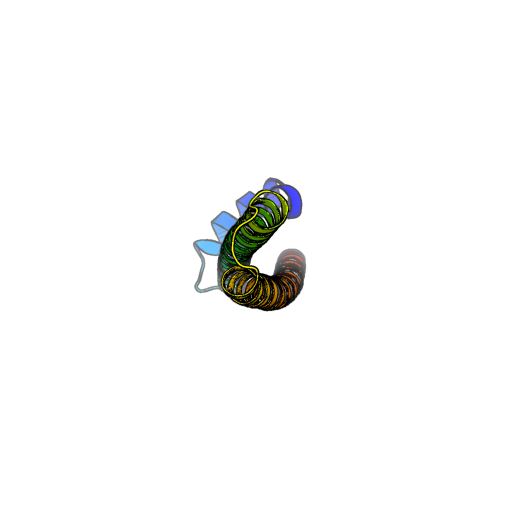151 1.00 93.00 98 LEU A O 1
ATOM 771 N N . ASP A 1 99 ? -7.993 -5.488 7.872 1.00 93.56 99 ASP A N 1
ATOM 772 C CA . ASP A 1 99 ? -9.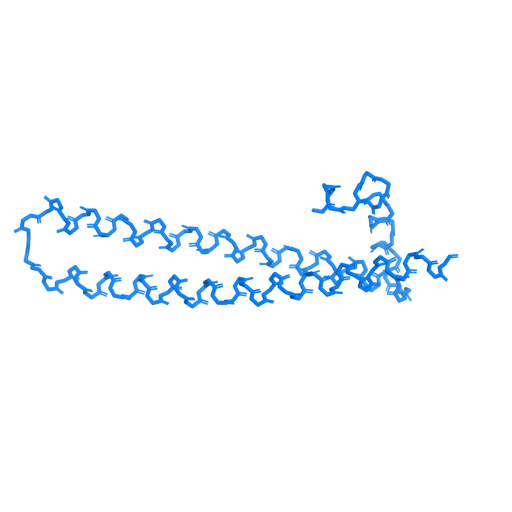099 -6.405 8.142 1.00 93.56 99 ASP A CA 1
ATOM 773 C C . ASP A 1 99 ? -9.115 -6.876 9.603 1.00 93.56 99 ASP A C 1
ATOM 775 O O . ASP A 1 99 ? -10.142 -6.794 10.282 1.00 93.56 99 ASP A O 1
ATOM 779 N N . ALA A 1 100 ? -7.948 -7.241 10.144 1.00 91.38 100 ALA A N 1
ATOM 780 C CA . ALA A 1 100 ? -7.796 -7.574 11.559 1.00 91.38 100 ALA A CA 1
ATOM 781 C C . ALA A 1 100 ? -8.202 -6.402 12.470 1.00 91.38 100 ALA A C 1
ATOM 783 O O . ALA A 1 100 ? -8.896 -6.591 13.470 1.00 91.38 100 ALA A O 1
ATOM 784 N N . TYR A 1 101 ? -7.813 -5.177 12.106 1.00 90.81 101 TYR A N 1
ATOM 785 C CA . TYR A 1 101 ? -8.164 -3.975 12.854 1.00 90.81 101 TYR A CA 1
ATOM 786 C C . TYR A 1 101 ? -9.672 -3.687 12.826 1.00 90.81 101 TYR A C 1
ATOM 788 O O . TYR A 1 101 ? -10.263 -3.395 13.864 1.00 90.81 101 TYR A O 1
ATOM 796 N N . ARG A 1 102 ? -10.316 -3.812 11.660 1.00 89.25 102 ARG A N 1
ATOM 797 C CA . ARG A 1 102 ? -11.774 -3.655 11.526 1.00 89.25 102 ARG A CA 1
ATOM 798 C C . ARG A 1 102 ? -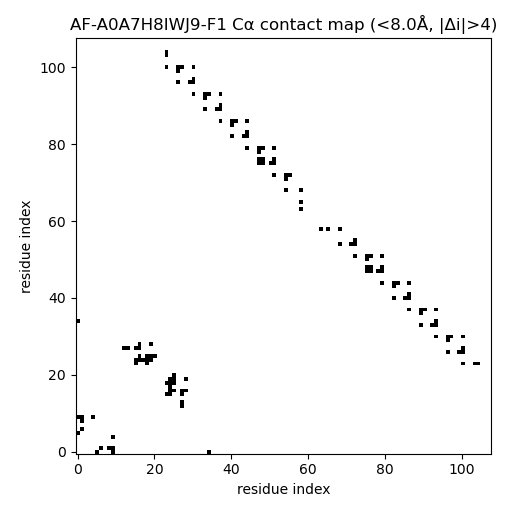12.537 -4.716 12.310 1.00 89.25 102 ARG A C 1
ATOM 800 O O . ARG A 1 102 ? -13.494 -4.383 12.998 1.00 89.25 102 ARG A O 1
ATOM 807 N N . THR A 1 103 ? -12.086 -5.964 12.252 1.00 90.56 103 THR A N 1
ATOM 808 C CA . THR A 1 103 ? -12.685 -7.066 13.013 1.00 90.56 103 THR A CA 1
ATOM 809 C C . THR A 1 103 ? -12.576 -6.815 14.516 1.00 90.56 103 THR A C 1
ATOM 811 O O . THR A 1 103 ? -13.557 -6.965 15.238 1.00 90.56 103 THR A O 1
ATOM 814 N N . ALA A 1 104 ? -11.414 -6.352 14.988 1.00 87.69 104 ALA A N 1
ATOM 815 C CA . ALA A 1 104 ? -11.217 -6.003 16.392 1.00 87.69 104 ALA A CA 1
ATOM 816 C C . ALA A 1 104 ? -12.105 -4.831 16.844 1.00 87.69 104 ALA A C 1
ATOM 818 O O . ALA A 1 104 ? -12.571 -4.837 17.977 1.00 87.69 104 ALA A O 1
ATOM 819 N N . LEU A 1 105 ? -12.368 -3.851 15.973 1.00 84.94 105 LEU A N 1
ATOM 820 C CA . LEU A 1 105 ? -13.287 -2.746 16.268 1.00 84.94 105 LEU A CA 1
ATOM 821 C C . LEU A 1 105 ? -14.747 -3.193 16.415 1.00 84.94 105 LEU A C 1
ATOM 823 O O . LEU A 1 105 ? -15.480 -2.564 17.162 1.00 84.94 105 LEU A O 1
ATOM 827 N N . LEU A 1 106 ? -15.171 -4.241 15.703 1.00 84.75 106 LEU A N 1
ATOM 828 C CA . LEU A 1 106 ? -16.539 -4.774 15.782 1.00 84.75 106 LEU A CA 1
ATOM 829 C C . LEU A 1 106 ? -16.760 -5.695 16.992 1.00 84.75 106 LEU A C 1
ATOM 831 O O . LEU A 1 106 ? -17.901 -5.974 17.347 1.00 84.75 106 LEU A O 1
ATOM 835 N N . ALA A 1 107 ? -15.679 -6.202 17.586 1.00 79.50 107 ALA A N 1
ATOM 836 C CA . ALA A 1 107 ? -15.714 -7.105 18.734 1.00 79.50 107 ALA A CA 1
ATOM 837 C C . ALA A 1 107 ? -15.696 -6.379 20.096 1.00 79.50 107 ALA A C 1
ATOM 839 O O . ALA A 1 107 ? -15.718 -7.043 21.133 1.00 79.50 107 ALA A O 1
ATOM 840 N N . VAL A 1 108 ? -15.615 -5.044 20.088 1.00 63.50 108 VAL A N 1
ATOM 841 C CA . VAL A 1 108 ? -15.602 -4.152 21.261 1.00 63.50 108 VAL A CA 1
ATOM 842 C C . VAL A 1 108 ? -16.914 -3.386 21.324 1.00 63.50 108 VAL A C 1
ATOM 844 O O . VAL A 1 108 ? -17.447 -3.261 22.447 1.00 63.50 108 VAL A O 1
#